Protein AF-A0A914LQT1-F1 (afdb_monomer)

Mean predicted aligned error: 10.58 Å

Solvent-accessible surface area (backbone atoms only — not comparable to full-atom values): 7232 Å² total; per-residue (Å²): 135,89,87,74,92,87,71,85,71,59,90,59,51,62,66,73,78,66,33,84,77,42,67,21,52,51,94,78,32,46,83,79,48,78,65,85,46,76,65,22,44,35,29,46,54,35,54,48,44,47,52,49,42,52,75,74,33,34,84,78,57,41,48,93,38,88,53,45,37,89,91,48,46,80,61,59,66,43,59,43,84,89,80,66,33,47,74,46,66,44,87,84,38,51,77,62,33,39,52,53,42,50,38,55,26,51,35,36,57,44,46,51,56,54,61,74,64,70,82,128

Radius of gyration: 14.57 Å; Cα contacts (8 Å, |Δi|>4): 129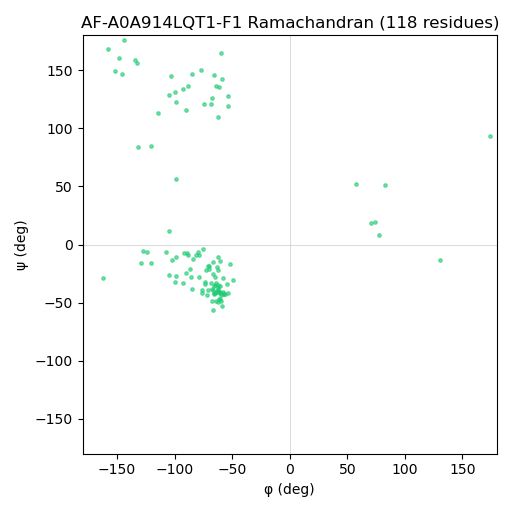; chains: 1; bounding box: 35×33×37 Å

InterPro domains:
  IPR016090 Phospholipase A2-like, central domain [PF00068] (24-115)
  IPR016090 Phospholipase A2-like, central domain [SM00085] (8-118)
  IPR033112 Phospholipase A2, aspartic acid active site [PS00119] (100-110)
  IPR033113 Phospholipase A2, histidine active site [PS00118] (42-49)
  IPR036444 Phospholipase A2 domain superfamily [G3DSA:1.20.90.10] (8-120)
  IPR036444 Phospholipase A2 domain superfamily [SSF48619] (24-116)

pLDDT: mean 70.01, std 19.79, range [22.83, 93.88]

Secondary structure (DSSP, 8-state):
----TT--SSTTGGGTTTTTS-TTSSTTGGGTS---SHHHHHHHHHHHHHHHHHHHHHHHHTTTSTTSSTTT----EEE-TTT--EEEE-TTS-HHHHHHHHHHHHHHHHHHHHHHTT--

Nearest PDB structures (foldseek):
  1pwo-assembly1_D  TM=8.489E-01  e=1.419E-04  Micropechis ikaheca
  2qvd-assembly1_A  TM=8.127E-01  e=2.524E-03  Daboia russelii pulchella

Organism: Meloidogyne incognita (NCBI:txid6306)

Sequence (120 aa):
MIVGDGLSFKQFQWLTTAAIWQTCCGIGTCELEEAINELDRCCEIHDKCYREYDAKWASQCGWTRFDRSPYTEAYSYECDESTGYITSCSTENSPCE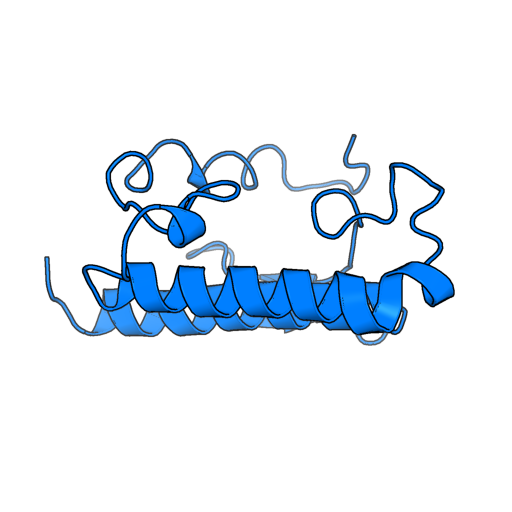KFLCECDKALGDCWTKQIDSNEY

Structure (mmCIF, N/CA/C/O backbone):
data_AF-A0A914LQT1-F1
#
_entry.id   AF-A0A914LQT1-F1
#
loop_
_atom_site.group_PDB
_atom_site.id
_atom_site.type_symbol
_atom_site.label_atom_id
_atom_site.label_alt_id
_atom_site.label_comp_id
_atom_site.label_asym_id
_atom_site.label_entity_id
_atom_site.label_seq_id
_atom_site.pdbx_PDB_ins_code
_atom_site.Cartn_x
_atom_site.Cartn_y
_atom_site.Cartn_z
_atom_site.occupancy
_atom_site.B_iso_or_equiv
_atom_site.auth_seq_id
_atom_site.auth_comp_id
_atom_site.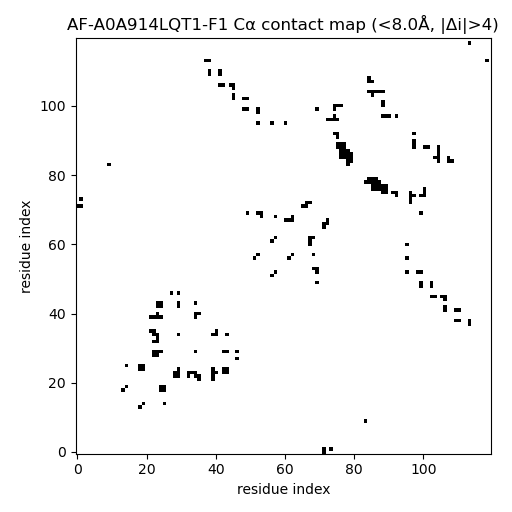auth_asym_id
_atom_site.auth_atom_id
_atom_site.pdbx_PDB_model_num
ATOM 1 N N . MET A 1 1 ? 12.487 10.969 0.573 1.00 22.83 1 MET A N 1
ATOM 2 C CA . MET A 1 1 ? 12.087 12.230 -0.087 1.00 22.83 1 MET A CA 1
ATOM 3 C C . MET A 1 1 ? 10.853 11.885 -0.894 1.00 22.83 1 MET A C 1
ATOM 5 O O . MET A 1 1 ? 10.997 11.193 -1.884 1.00 22.83 1 MET A O 1
ATOM 9 N N . ILE A 1 2 ? 9.667 12.254 -0.414 1.00 29.05 2 ILE A N 1
ATOM 10 C CA . ILE A 1 2 ? 8.423 12.145 -1.184 1.00 29.05 2 ILE A CA 1
ATOM 11 C C . ILE A 1 2 ? 8.164 13.531 -1.756 1.00 29.05 2 ILE A C 1
ATOM 13 O O . ILE A 1 2 ? 8.142 14.506 -1.005 1.00 29.05 2 ILE A O 1
ATOM 17 N N . VAL A 1 3 ? 8.051 13.611 -3.079 1.00 30.22 3 VAL A N 1
ATOM 18 C CA . VAL A 1 3 ? 7.618 14.809 -3.798 1.00 30.22 3 VAL A CA 1
ATOM 19 C C . VAL A 1 3 ? 6.287 14.444 -4.436 1.00 30.22 3 VAL A C 1
ATOM 21 O O . VAL A 1 3 ? 6.229 13.561 -5.284 1.00 30.22 3 VAL A O 1
ATOM 24 N N . GLY A 1 4 ? 5.223 15.075 -3.965 1.00 28.42 4 GLY A N 1
ATOM 25 C CA . GLY A 1 4 ? 3.850 14.8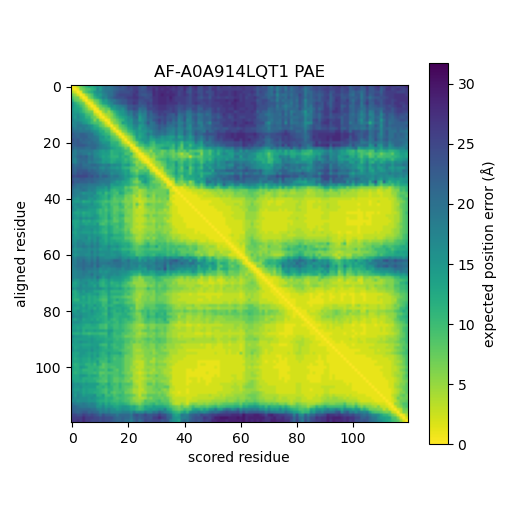29 -4.383 1.00 28.42 4 GLY A CA 1
ATOM 26 C C . GLY A 1 4 ? 2.957 15.666 -3.489 1.00 28.42 4 GLY A C 1
ATOM 27 O O . GLY A 1 4 ? 2.698 15.304 -2.345 1.00 28.42 4 GLY A O 1
ATOM 28 N N . ASP A 1 5 ? 2.641 16.861 -3.968 1.00 31.91 5 ASP A N 1
ATOM 29 C CA . ASP A 1 5 ? 2.016 17.940 -3.217 1.00 31.91 5 ASP A CA 1
ATOM 30 C C . ASP A 1 5 ? 0.720 17.508 -2.516 1.00 31.91 5 ASP A C 1
ATOM 32 O O . ASP A 1 5 ? -0.209 17.018 -3.153 1.00 31.91 5 ASP A O 1
ATOM 36 N N . GLY A 1 6 ? 0.632 17.767 -1.206 1.00 31.33 6 GLY A N 1
ATOM 37 C CA . GLY A 1 6 ? -0.665 17.949 -0.544 1.00 31.33 6 GLY A CA 1
ATOM 38 C C . GLY A 1 6 ? -0.943 17.163 0.734 1.00 31.33 6 GLY A C 1
ATOM 39 O O . GLY A 1 6 ? -1.863 17.545 1.447 1.00 31.33 6 GLY A O 1
ATOM 40 N N . LEU A 1 7 ? -0.161 16.145 1.101 1.00 32.62 7 LEU A N 1
ATOM 41 C CA . LEU A 1 7 ? -0.327 15.459 2.391 1.00 32.62 7 LEU A CA 1
ATOM 42 C C . LEU A 1 7 ? 1.019 15.320 3.094 1.00 32.62 7 LEU A C 1
ATOM 44 O O . LEU A 1 7 ? 1.708 14.303 3.031 1.00 32.62 7 LEU A O 1
ATOM 48 N N . SER A 1 8 ? 1.399 16.391 3.791 1.00 29.56 8 SER A N 1
ATOM 49 C CA . SER A 1 8 ? 2.450 16.299 4.789 1.00 29.56 8 SER A CA 1
ATOM 50 C C . SER A 1 8 ? 2.004 15.326 5.892 1.00 29.56 8 SER A C 1
ATOM 52 O O . SER A 1 8 ? 0.880 15.363 6.384 1.00 29.56 8 SER A O 1
ATOM 54 N N . PHE A 1 9 ? 2.920 14.450 6.300 1.00 33.06 9 PHE A N 1
ATOM 55 C CA . PHE A 1 9 ? 2.905 13.811 7.618 1.00 33.06 9 PHE A CA 1
ATOM 56 C C . PHE A 1 9 ? 1.895 12.692 7.947 1.00 33.06 9 PHE A C 1
ATOM 58 O O . PHE A 1 9 ? 1.771 12.361 9.122 1.00 33.06 9 PHE A O 1
ATOM 65 N N . LYS A 1 10 ? 1.266 11.994 6.987 1.00 36.53 10 LYS A N 1
ATOM 66 C CA . LYS A 1 10 ? 0.509 10.759 7.328 1.00 36.53 10 LYS A CA 1
ATOM 67 C C . LYS A 1 10 ? 1.317 9.454 7.270 1.00 36.53 10 LYS A C 1
ATOM 69 O O . LYS A 1 10 ? 1.038 8.565 8.063 1.00 36.53 10 LYS A O 1
ATOM 74 N N . GLN A 1 11 ? 2.404 9.367 6.492 1.00 39.22 11 GLN A N 1
ATOM 75 C CA . GLN A 1 11 ? 3.325 8.209 6.549 1.00 39.22 11 GLN A CA 1
ATOM 76 C C . GLN A 1 11 ? 4.036 8.037 7.908 1.00 39.22 11 GLN A C 1
ATOM 78 O O . GLN A 1 11 ? 4.498 6.948 8.225 1.00 39.22 11 GLN A O 1
ATOM 83 N N . PHE A 1 12 ? 4.103 9.084 8.737 1.00 33.62 12 PHE A N 1
ATOM 84 C CA . PHE A 1 12 ? 4.654 9.010 10.099 1.00 33.62 12 PHE A CA 1
ATOM 85 C C . PHE A 1 12 ? 3.584 8.883 11.190 1.00 33.62 12 PHE A C 1
ATOM 87 O O . PHE A 1 12 ? 3.917 8.605 12.343 1.00 33.62 12 PHE A O 1
ATOM 94 N N . GLN A 1 13 ? 2.301 9.064 10.862 1.00 34.62 13 GLN A N 1
ATOM 95 C CA . GLN A 1 13 ? 1.238 8.927 11.857 1.00 34.62 13 GLN A CA 1
ATOM 96 C C . GLN A 1 13 ? 0.999 7.455 12.237 1.00 34.62 13 GLN A C 1
ATOM 98 O O . GLN A 1 13 ? 0.586 7.185 13.365 1.00 34.62 13 GLN A O 1
ATOM 103 N N . TRP A 1 14 ? 1.395 6.512 11.371 1.00 41.59 14 TRP A N 1
ATOM 104 C CA . TRP A 1 14 ? 1.458 5.076 11.673 1.00 41.59 14 TRP A CA 1
ATOM 105 C C . TRP A 1 14 ? 2.373 4.754 12.866 1.00 41.59 14 TRP A C 1
ATOM 107 O O . TRP A 1 14 ? 2.109 3.808 13.593 1.00 41.59 14 TRP A O 1
ATOM 117 N N . LEU A 1 15 ? 3.406 5.567 13.130 1.00 41.78 15 LEU A N 1
ATOM 118 C CA . LEU A 1 15 ? 4.394 5.305 14.185 1.00 41.78 15 LEU A CA 1
ATOM 119 C C . LEU A 1 15 ? 4.025 5.859 15.567 1.00 41.78 15 LEU A C 1
ATOM 121 O O . LEU A 1 15 ? 4.748 5.592 16.520 1.00 41.78 15 LEU A O 1
ATOM 125 N N . THR A 1 16 ? 2.969 6.669 15.712 1.00 43.28 16 THR A N 1
ATOM 126 C CA . THR A 1 16 ? 2.858 7.534 16.907 1.00 43.28 16 THR A CA 1
ATOM 127 C C . THR A 1 16 ? 1.597 7.390 17.748 1.00 43.28 16 THR A C 1
ATOM 129 O O . THR A 1 16 ? 1.570 7.974 18.829 1.00 43.28 16 THR A O 1
ATOM 132 N N . THR A 1 17 ? 0.578 6.615 17.348 1.00 45.44 17 THR A N 1
ATOM 133 C CA . THR A 1 17 ? -0.662 6.542 18.161 1.00 45.44 17 THR A CA 1
ATOM 134 C C . THR A 1 17 ? -1.183 5.160 18.559 1.00 45.44 17 THR A C 1
ATOM 136 O O . THR A 1 17 ? -2.049 5.110 19.424 1.00 45.44 17 THR A O 1
ATOM 139 N N . ALA A 1 18 ? -0.608 4.047 18.090 1.00 44.16 18 ALA A N 1
ATOM 140 C CA . ALA A 1 18 ? -0.909 2.714 18.652 1.00 44.16 18 ALA A CA 1
ATOM 141 C C . ALA A 1 18 ? 0.133 1.630 18.301 1.00 44.16 18 ALA A C 1
ATOM 143 O O . ALA A 1 18 ? 0.376 0.731 19.100 1.00 44.16 18 ALA A O 1
ATOM 144 N N . ALA A 1 19 ? 0.812 1.752 17.155 1.00 45.53 19 ALA A N 1
ATOM 145 C CA . ALA A 1 19 ? 1.624 0.678 16.571 1.00 45.53 19 ALA A CA 1
ATOM 146 C C . ALA A 1 19 ? 2.986 0.403 17.241 1.00 45.53 19 ALA A C 1
ATOM 148 O O . ALA A 1 19 ? 3.672 -0.531 16.853 1.00 45.53 19 ALA A O 1
ATOM 149 N N . ILE A 1 20 ? 3.402 1.173 18.255 1.00 46.28 20 ILE A N 1
ATOM 150 C CA . ILE A 1 20 ? 4.662 0.888 18.978 1.00 46.28 20 ILE A CA 1
ATOM 151 C C . ILE A 1 20 ? 4.528 -0.392 19.835 1.00 46.28 20 ILE A C 1
ATOM 153 O O . ILE A 1 20 ? 5.533 -0.982 20.218 1.00 46.28 20 ILE A O 1
ATOM 157 N N . TRP A 1 21 ? 3.296 -0.838 20.119 1.00 42.94 21 TRP A N 1
ATOM 158 C CA . TRP A 1 21 ? 3.017 -2.022 20.943 1.00 42.94 21 TRP A CA 1
ATOM 159 C C . TRP A 1 21 ? 2.517 -3.244 20.157 1.00 42.94 21 TRP A C 1
ATOM 161 O O . TRP A 1 21 ? 2.380 -4.309 20.752 1.00 42.94 21 TRP A O 1
ATOM 171 N N . GLN A 1 22 ? 2.245 -3.114 18.853 1.00 53.25 22 GLN A N 1
ATOM 172 C CA . GLN A 1 22 ? 1.918 -4.246 17.980 1.00 53.25 22 GLN A CA 1
ATOM 173 C C . GLN A 1 22 ? 3.207 -4.799 17.376 1.00 53.25 22 GLN A C 1
ATOM 175 O O . GLN A 1 22 ? 3.882 -4.101 16.616 1.00 53.25 22 GLN A O 1
ATOM 180 N N . THR A 1 23 ? 3.559 -6.043 17.709 1.00 60.62 23 THR A N 1
ATOM 181 C CA . THR A 1 23 ? 4.836 -6.631 17.290 1.00 60.62 23 THR A CA 1
ATOM 182 C C . THR A 1 23 ? 4.961 -6.745 15.770 1.00 60.62 23 THR A C 1
ATOM 184 O O . THR A 1 23 ? 6.075 -6.771 15.268 1.00 60.62 23 THR A O 1
ATOM 187 N N . CYS A 1 24 ? 3.873 -6.758 14.997 1.00 63.12 24 CYS A N 1
ATOM 188 C CA . CYS A 1 24 ? 3.940 -6.991 13.553 1.00 63.12 24 CYS A CA 1
ATOM 189 C C . CYS A 1 24 ? 3.803 -5.722 12.687 1.00 63.12 24 CYS A C 1
ATOM 191 O O . CYS A 1 24 ? 4.107 -5.754 11.501 1.00 63.12 24 CYS A O 1
ATOM 193 N N . CYS A 1 25 ? 3.382 -4.587 13.252 1.00 67.44 25 CYS A N 1
ATOM 194 C CA . CYS A 1 25 ? 3.111 -3.355 12.499 1.00 67.44 25 CYS A CA 1
ATOM 195 C C . CYS A 1 25 ? 4.280 -2.353 12.569 1.00 67.44 25 CYS A C 1
ATOM 197 O O . CYS A 1 25 ? 4.120 -1.202 12.979 1.00 67.44 25 CYS A O 1
ATOM 199 N N . GLY A 1 26 ? 5.472 -2.803 12.165 1.00 60.53 26 GLY A N 1
ATOM 200 C CA . GLY A 1 26 ? 6.715 -2.030 12.115 1.00 60.53 26 GLY A CA 1
ATOM 201 C C . GLY A 1 26 ? 7.717 -2.641 11.127 1.00 60.53 26 GLY A C 1
ATOM 202 O O . GLY A 1 26 ? 7.523 -3.747 10.637 1.00 60.53 26 GLY A O 1
ATOM 203 N N . ILE A 1 27 ? 8.799 -1.926 10.794 1.00 59.16 27 ILE A N 1
ATOM 204 C CA . ILE A 1 27 ? 9.769 -2.402 9.786 1.00 59.16 27 ILE A CA 1
ATOM 205 C C . ILE A 1 27 ? 10.425 -3.711 10.253 1.00 59.16 27 ILE A C 1
ATOM 207 O O . ILE A 1 27 ? 11.260 -3.692 11.159 1.00 59.16 27 ILE A O 1
ATOM 211 N N . GLY A 1 28 ? 10.090 -4.824 9.594 1.00 53.09 28 GLY A N 1
ATOM 212 C CA . GLY A 1 28 ? 10.739 -6.126 9.787 1.00 53.09 28 GLY A CA 1
ATOM 213 C C . GLY A 1 28 ? 10.428 -6.804 11.122 1.00 53.09 28 GLY A C 1
ATOM 214 O O . GLY A 1 28 ? 11.174 -7.684 11.547 1.00 53.09 28 GLY A O 1
ATOM 215 N N . THR A 1 29 ? 9.366 -6.393 11.814 1.00 54.19 29 THR A N 1
ATOM 216 C CA . THR A 1 29 ? 9.097 -6.853 13.182 1.00 54.19 29 THR A CA 1
ATOM 217 C C . THR A 1 29 ? 8.303 -8.167 13.233 1.00 54.19 29 THR A C 1
ATOM 219 O O . THR A 1 29 ? 8.459 -8.926 14.187 1.00 54.19 29 THR A O 1
ATOM 222 N N . CYS A 1 30 ? 7.579 -8.528 12.163 1.00 59.16 30 CYS A N 1
ATOM 223 C CA . CYS A 1 30 ? 6.911 -9.833 12.040 1.00 59.16 30 CYS A CA 1
ATOM 224 C C . CYS A 1 30 ? 7.862 -11.039 11.939 1.00 59.16 30 CYS A C 1
ATOM 226 O O . CYS A 1 30 ? 7.429 -12.179 12.067 1.00 59.16 30 CYS A O 1
ATOM 228 N N . GLU A 1 31 ? 9.154 -10.831 11.671 1.00 50.03 31 GLU A N 1
ATOM 229 C CA . GLU A 1 31 ? 10.119 -11.938 11.582 1.00 50.03 31 GLU A CA 1
ATOM 230 C C . GLU A 1 31 ? 10.579 -12.439 12.962 1.00 50.03 31 GLU A C 1
ATOM 232 O O . GLU A 1 31 ? 11.257 -13.465 13.048 1.00 50.03 31 GLU A O 1
ATOM 237 N N . LEU A 1 32 ? 10.222 -11.725 14.037 1.00 52.41 32 LEU A N 1
ATOM 238 C CA . LEU A 1 32 ? 10.669 -12.009 15.402 1.00 52.41 32 LEU A CA 1
ATOM 239 C C . LEU A 1 32 ? 9.590 -12.665 16.283 1.00 52.41 32 LEU A C 1
ATOM 241 O O . LEU A 1 32 ? 9.959 -13.400 17.197 1.00 52.41 32 LEU A O 1
ATOM 245 N N . GLU A 1 33 ? 8.294 -12.457 16.012 1.00 51.91 33 GLU A N 1
ATOM 246 C CA . GLU A 1 33 ? 7.170 -13.044 16.769 1.00 51.91 33 GLU A CA 1
ATOM 247 C C . GLU A 1 33 ? 5.966 -13.352 15.848 1.00 51.91 33 GLU A C 1
ATOM 249 O O . GLU A 1 33 ? 5.722 -12.634 14.881 1.00 51.91 33 GLU A O 1
ATOM 254 N N . GLU A 1 34 ? 5.209 -14.423 16.134 1.00 57.41 34 GLU A N 1
ATOM 255 C CA . GLU A 1 34 ? 3.960 -14.765 15.423 1.00 57.41 34 GLU A CA 1
ATOM 256 C C . GLU A 1 34 ? 2.870 -13.705 15.681 1.00 57.41 34 GLU A C 1
ATOM 258 O O . GLU A 1 34 ? 2.790 -13.158 16.781 1.00 57.41 34 GLU A O 1
ATOM 263 N N . ALA A 1 35 ? 2.010 -13.426 14.689 1.00 57.94 35 ALA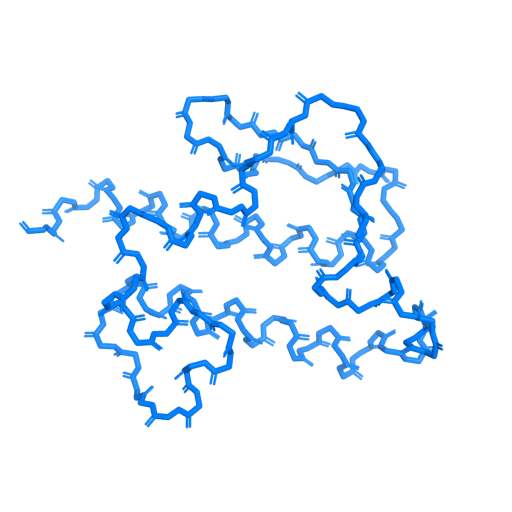 A N 1
ATOM 264 C CA . ALA A 1 35 ? 0.949 -12.420 14.799 1.00 57.94 35 ALA A CA 1
ATOM 265 C C . ALA A 1 35 ? 0.053 -12.659 16.031 1.00 57.94 35 ALA A C 1
ATOM 267 O O . ALA A 1 35 ? -0.604 -13.695 16.152 1.00 57.94 35 ALA A O 1
ATOM 268 N N . ILE A 1 36 ? 0.022 -11.681 16.942 1.00 65.81 36 ILE A N 1
ATOM 269 C CA . ILE A 1 36 ? -0.575 -11.831 18.279 1.00 65.81 36 ILE A CA 1
ATOM 270 C C . ILE A 1 36 ? -2.088 -11.560 18.257 1.00 65.81 36 ILE A C 1
ATOM 272 O O . ILE A 1 36 ? -2.837 -12.111 19.062 1.00 65.81 36 ILE A O 1
ATOM 276 N N . ASN A 1 37 ? -2.557 -10.729 17.325 1.00 72.25 37 ASN A N 1
ATOM 277 C CA . ASN A 1 37 ? -3.967 -10.374 17.149 1.00 72.25 37 ASN A CA 1
ATOM 278 C C . ASN A 1 37 ? -4.321 -10.193 15.658 1.00 72.25 37 ASN A C 1
ATOM 280 O O . ASN A 1 37 ? -3.469 -10.286 14.770 1.00 72.25 37 ASN A O 1
ATOM 284 N N . GLU A 1 38 ? -5.599 -9.943 15.364 1.00 78.31 38 GLU A N 1
ATOM 285 C CA . GLU A 1 38 ? -6.066 -9.802 13.981 1.00 78.31 38 GLU A CA 1
ATOM 286 C C . GLU A 1 38 ? -5.505 -8.562 13.263 1.00 78.31 38 GLU A C 1
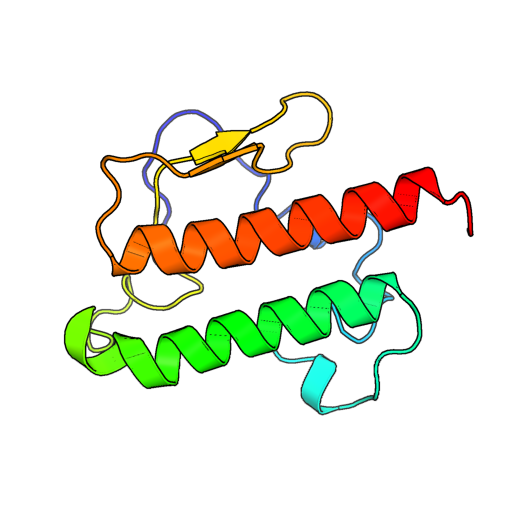ATOM 288 O O . GLU A 1 38 ? -5.359 -8.583 12.039 1.00 78.31 38 GLU A O 1
ATOM 293 N N . LEU A 1 39 ? -5.124 -7.515 14.005 1.00 76.56 39 LEU A N 1
ATOM 294 C CA . LEU A 1 39 ? -4.459 -6.332 13.457 1.00 76.56 39 LEU A CA 1
ATOM 295 C C . LEU A 1 39 ? -3.011 -6.648 13.046 1.00 76.56 39 LEU A C 1
ATOM 297 O O . LEU A 1 39 ? -2.595 -6.304 11.939 1.00 76.56 39 LEU A O 1
ATOM 301 N N . ASP A 1 40 ? -2.277 -7.386 13.881 1.00 77.06 40 ASP A N 1
ATOM 302 C CA . ASP A 1 40 ? -0.935 -7.896 13.578 1.00 77.06 40 ASP A CA 1
ATOM 303 C C . ASP A 1 40 ? -0.952 -8.818 12.352 1.00 77.06 40 ASP A C 1
ATOM 305 O O . ASP A 1 40 ? -0.051 -8.764 11.515 1.00 77.06 40 ASP A O 1
ATOM 309 N N . ARG A 1 41 ? -2.021 -9.602 12.171 1.00 81.69 41 ARG A N 1
ATOM 310 C CA . ARG A 1 41 ? -2.203 -10.436 10.975 1.00 81.69 41 ARG A CA 1
ATOM 311 C C . ARG A 1 41 ? -2.370 -9.608 9.698 1.00 81.69 41 ARG A C 1
ATOM 313 O O . ARG A 1 41 ? -1.903 -10.024 8.637 1.00 81.69 41 ARG A O 1
ATOM 320 N N . CYS A 1 42 ? -3.013 -8.441 9.772 1.00 83.69 42 CYS A N 1
ATOM 321 C CA . CYS A 1 42 ? -3.074 -7.520 8.634 1.00 83.69 42 CYS A CA 1
ATOM 322 C C . CYS A 1 42 ? -1.668 -7.041 8.235 1.00 83.69 42 CYS A C 1
ATOM 324 O O . CYS A 1 42 ? -1.355 -6.979 7.045 1.00 83.69 42 CYS A O 1
ATOM 326 N N . CYS A 1 43 ? -0.816 -6.758 9.221 1.00 82.19 43 CYS A N 1
ATOM 327 C CA . CYS A 1 43 ? 0.564 -6.332 8.997 1.00 82.19 43 CYS A CA 1
ATOM 328 C C . CYS A 1 43 ? 1.449 -7.471 8.465 1.00 82.19 43 CYS A C 1
ATOM 330 O O . CYS A 1 43 ? 2.198 -7.262 7.518 1.00 82.19 43 CYS A O 1
ATOM 332 N N . GLU A 1 44 ? 1.281 -8.706 8.946 1.00 82.75 44 GLU A N 1
ATOM 333 C CA . GLU A 1 44 ? 1.986 -9.879 8.403 1.00 82.75 44 GLU A CA 1
ATOM 334 C C . GLU A 1 44 ? 1.700 -10.087 6.902 1.00 82.75 44 GLU A C 1
ATOM 336 O O . GLU A 1 44 ? 2.597 -10.375 6.100 1.00 82.75 44 GLU A O 1
ATOM 341 N N . ILE A 1 45 ? 0.434 -9.925 6.503 1.00 87.12 45 ILE A N 1
ATOM 342 C CA . ILE A 1 45 ? 0.010 -10.028 5.102 1.00 87.12 45 ILE A CA 1
ATOM 343 C C . ILE A 1 45 ? 0.610 -8.889 4.268 1.00 87.12 45 ILE A C 1
ATOM 345 O O . ILE A 1 45 ? 1.038 -9.129 3.136 1.00 87.12 45 ILE A O 1
ATOM 349 N N . HIS A 1 46 ? 0.671 -7.677 4.819 1.00 87.12 46 HIS A N 1
ATOM 350 C CA . HIS A 1 46 ? 1.283 -6.518 4.169 1.00 87.12 46 HIS A CA 1
ATOM 351 C C . HIS A 1 46 ? 2.789 -6.709 3.948 1.00 87.12 46 HIS A C 1
ATOM 353 O O . HIS A 1 46 ? 3.254 -6.623 2.810 1.00 87.12 46 HIS A O 1
ATOM 359 N N . ASP A 1 47 ? 3.520 -7.132 4.977 1.00 84.31 47 ASP A N 1
ATOM 360 C CA . ASP A 1 47 ? 4.944 -7.470 4.887 1.00 84.31 47 ASP A CA 1
ATOM 361 C C . ASP A 1 47 ? 5.201 -8.568 3.847 1.00 84.31 47 ASP A C 1
ATOM 363 O O . ASP A 1 47 ? 6.150 -8.515 3.058 1.00 84.31 47 ASP A O 1
ATOM 367 N N . LYS A 1 48 ? 4.327 -9.580 3.796 1.00 87.75 48 LYS A N 1
ATOM 368 C CA . LYS A 1 48 ? 4.398 -10.611 2.758 1.00 87.75 48 LYS A CA 1
ATOM 369 C C . LYS A 1 48 ? 4.176 -10.023 1.365 1.00 87.75 48 LYS A C 1
ATOM 371 O O . LYS A 1 48 ? 4.884 -10.421 0.441 1.00 87.75 48 LYS A O 1
ATOM 376 N N . CYS A 1 49 ? 3.245 -9.085 1.210 1.00 90.12 49 CYS A N 1
ATOM 377 C CA . CYS A 1 49 ? 3.000 -8.392 -0.053 1.00 90.12 49 CYS A CA 1
ATOM 378 C C . CYS A 1 49 ? 4.251 -7.634 -0.523 1.00 90.12 49 CYS A C 1
ATOM 380 O O . CYS A 1 49 ? 4.639 -7.750 -1.684 1.00 90.12 49 CYS A O 1
ATOM 382 N N . TYR A 1 50 ? 4.957 -6.962 0.388 1.00 86.31 50 TYR A N 1
ATOM 383 C CA . TYR A 1 50 ? 6.216 -6.275 0.081 1.00 86.31 50 TYR A CA 1
ATOM 384 C C . TYR A 1 50 ? 7.333 -7.248 -0.318 1.00 86.31 50 TYR A C 1
ATOM 386 O O . TYR A 1 50 ? 8.014 -7.031 -1.320 1.00 86.31 50 TYR A O 1
ATOM 394 N N . ARG A 1 51 ? 7.469 -8.387 0.371 1.00 85.81 51 ARG A N 1
ATOM 395 C CA . ARG A 1 51 ? 8.415 -9.440 -0.045 1.00 85.81 51 ARG A CA 1
ATOM 396 C C . ARG A 1 51 ? 8.074 -10.022 -1.416 1.00 85.81 51 ARG A C 1
ATOM 398 O O . ARG A 1 51 ? 8.968 -10.342 -2.199 1.00 85.81 51 ARG A O 1
ATOM 405 N N . GLU A 1 52 ? 6.788 -10.169 -1.728 1.00 89.19 52 GLU A N 1
ATOM 406 C CA . GLU A 1 52 ? 6.356 -10.573 -3.065 1.00 89.19 52 GLU A CA 1
ATOM 407 C C . GLU A 1 52 ? 6.680 -9.515 -4.118 1.00 89.19 52 GLU A C 1
ATOM 409 O O . GLU A 1 52 ? 7.044 -9.887 -5.238 1.00 89.19 52 GLU A O 1
ATOM 414 N N . TYR A 1 53 ? 6.589 -8.228 -3.764 1.00 85.69 53 TYR A N 1
ATOM 415 C CA . TYR A 1 53 ? 7.057 -7.155 -4.629 1.00 85.69 53 TYR A CA 1
ATOM 416 C C . TYR A 1 53 ? 8.540 -7.331 -4.938 1.00 85.69 53 TYR A C 1
ATOM 418 O O . TYR A 1 53 ? 8.916 -7.437 -6.102 1.00 85.69 53 TYR A O 1
ATOM 426 N N . ASP A 1 54 ? 9.375 -7.484 -3.916 1.00 83.81 54 ASP A N 1
ATOM 427 C CA . ASP A 1 54 ? 10.813 -7.647 -4.114 1.00 83.81 54 ASP A CA 1
ATOM 428 C C . ASP A 1 54 ? 11.141 -8.896 -4.948 1.00 83.81 54 ASP A C 1
ATOM 430 O O . ASP A 1 54 ? 11.948 -8.839 -5.875 1.00 83.81 54 ASP A O 1
ATOM 434 N N . ALA A 1 55 ? 10.454 -10.017 -4.715 1.00 84.94 55 ALA A N 1
ATOM 435 C CA . ALA A 1 55 ? 10.683 -11.246 -5.472 1.00 84.94 55 ALA A CA 1
ATOM 436 C C . ALA A 1 55 ? 10.266 -11.150 -6.954 1.00 84.94 55 ALA A C 1
ATOM 438 O O . ALA A 1 55 ? 10.931 -11.718 -7.822 1.00 84.94 55 ALA A O 1
ATOM 439 N N . LYS A 1 56 ? 9.151 -10.472 -7.257 1.00 83.38 56 LYS A N 1
ATOM 440 C CA . LYS A 1 56 ? 8.566 -10.420 -8.614 1.00 83.38 56 LYS A CA 1
ATOM 441 C C . LYS A 1 56 ? 9.052 -9.224 -9.430 1.00 83.38 56 LYS A C 1
ATOM 443 O O . LYS A 1 56 ? 9.169 -9.304 -10.657 1.00 83.38 56 LYS A O 1
ATOM 448 N N . TRP A 1 57 ? 9.301 -8.112 -8.755 1.00 81.19 57 TRP A N 1
ATOM 449 C CA . TRP A 1 57 ? 9.383 -6.792 -9.358 1.00 81.19 57 TRP A CA 1
ATOM 450 C C . TRP A 1 57 ? 10.734 -6.110 -9.145 1.00 81.19 57 TRP A C 1
ATOM 452 O O . TRP A 1 57 ? 11.046 -5.217 -9.927 1.00 81.19 57 TRP A O 1
ATOM 462 N N . ALA A 1 58 ? 11.599 -6.555 -8.221 1.00 75.44 58 ALA A N 1
ATOM 463 C CA . ALA A 1 58 ? 12.897 -5.899 -7.987 1.00 75.44 58 ALA A CA 1
ATOM 464 C C . ALA A 1 58 ? 13.741 -5.740 -9.268 1.00 75.44 58 ALA A C 1
ATOM 466 O O . ALA A 1 58 ? 14.309 -4.674 -9.523 1.00 75.44 58 ALA A O 1
ATOM 467 N N . SER A 1 59 ? 13.783 -6.759 -10.131 1.00 76.31 59 SER A N 1
ATOM 468 C CA . SER A 1 59 ? 14.519 -6.680 -11.399 1.00 76.31 59 SER A CA 1
ATOM 469 C C . SER A 1 59 ? 13.832 -5.806 -12.454 1.00 76.31 59 SER A C 1
ATOM 471 O O . SER A 1 59 ? 14.516 -5.190 -13.266 1.00 76.31 59 SER A O 1
ATOM 473 N N . GLN A 1 60 ? 12.496 -5.759 -12.465 1.00 81.44 60 GLN A N 1
ATOM 474 C CA . GLN A 1 60 ? 11.699 -5.050 -13.477 1.00 81.44 60 GLN A CA 1
ATOM 475 C C . GLN A 1 60 ? 11.532 -3.563 -13.147 1.00 81.44 60 GLN A C 1
ATOM 477 O O . GLN A 1 60 ? 11.606 -2.716 -14.032 1.00 81.44 60 GLN A O 1
ATOM 482 N N . CYS A 1 61 ? 11.350 -3.254 -11.868 1.00 80.38 61 CYS A N 1
ATOM 483 C CA . CYS A 1 61 ? 11.125 -1.910 -11.347 1.00 80.38 61 CYS A CA 1
ATOM 484 C C . CYS A 1 61 ? 12.437 -1.193 -11.002 1.00 80.38 61 CYS A C 1
ATOM 486 O O . CYS A 1 61 ? 12.438 0.007 -10.757 1.00 80.38 61 CYS A O 1
ATOM 488 N N . GLY A 1 62 ? 13.577 -1.893 -11.073 1.00 70.50 62 GLY A N 1
ATOM 489 C CA . GLY A 1 62 ? 14.900 -1.275 -11.043 1.00 70.50 62 GLY A CA 1
ATOM 490 C C . GLY A 1 62 ? 15.405 -0.954 -9.638 1.00 70.50 62 GLY A C 1
ATOM 491 O O . GLY A 1 62 ? 15.901 0.148 -9.411 1.00 70.50 62 GLY A O 1
ATOM 492 N N . TRP A 1 63 ? 15.361 -1.940 -8.733 1.00 64.88 63 TRP A N 1
ATOM 493 C CA . TRP A 1 63 ? 15.799 -1.857 -7.323 1.00 64.88 63 TRP A CA 1
ATOM 494 C C . TRP A 1 63 ? 17.221 -1.312 -7.104 1.00 64.88 63 TRP A C 1
ATOM 496 O O . TRP A 1 63 ? 17.577 -0.893 -6.009 1.00 64.88 63 TRP A O 1
ATOM 506 N N . THR A 1 64 ? 18.060 -1.283 -8.144 1.00 60.00 64 THR A N 1
ATOM 507 C CA . THR A 1 64 ? 19.374 -0.619 -8.107 1.00 60.00 64 THR A CA 1
ATOM 508 C C . THR A 1 64 ? 19.286 0.894 -7.871 1.00 60.00 64 THR A C 1
ATOM 510 O O . THR A 1 64 ? 20.314 1.536 -7.662 1.00 60.00 64 THR A O 1
ATOM 513 N N . ARG A 1 65 ? 18.086 1.483 -7.948 1.00 57.44 65 ARG A N 1
ATOM 514 C CA . ARG A 1 65 ? 17.818 2.882 -7.618 1.00 57.44 65 ARG A CA 1
ATOM 515 C C . ARG A 1 65 ? 17.102 2.953 -6.266 1.00 57.44 65 ARG A C 1
ATOM 517 O O . ARG A 1 65 ? 16.103 2.273 -6.054 1.00 57.44 65 ARG A O 1
ATOM 524 N N . PHE A 1 66 ? 17.629 3.773 -5.356 1.00 58.72 66 PHE A N 1
ATOM 525 C CA . PHE A 1 66 ? 17.153 3.901 -3.968 1.00 58.72 66 PHE A CA 1
ATOM 526 C C . PHE A 1 66 ? 15.686 4.357 -3.834 1.00 58.72 66 PHE A C 1
ATOM 528 O O . PHE A 1 66 ? 15.116 4.268 -2.750 1.00 58.72 66 PHE A O 1
ATOM 535 N N . ASP A 1 67 ? 15.080 4.855 -4.909 1.00 58.78 67 ASP A N 1
ATOM 536 C CA . ASP A 1 67 ? 13.698 5.328 -4.993 1.00 58.78 67 ASP A CA 1
ATOM 537 C C . ASP A 1 67 ? 12.691 4.254 -5.433 1.00 58.78 67 ASP A C 1
ATOM 539 O O . ASP A 1 67 ? 11.505 4.522 -5.361 1.00 58.78 67 ASP A O 1
ATOM 543 N N . ARG A 1 68 ? 13.130 3.054 -5.849 1.00 67.31 68 ARG A N 1
ATOM 544 C CA . ARG A 1 68 ? 12.250 1.987 -6.383 1.00 67.31 68 ARG A CA 1
ATOM 545 C C . ARG A 1 68 ? 11.996 0.823 -5.411 1.00 67.31 68 ARG A C 1
ATOM 547 O O . ARG A 1 68 ? 11.515 -0.243 -5.813 1.00 67.31 68 ARG A O 1
ATOM 554 N N . SER A 1 69 ? 12.368 0.998 -4.143 1.00 72.25 69 SER A N 1
ATOM 555 C CA . SER A 1 69 ? 12.086 0.047 -3.059 1.00 72.25 69 SER A CA 1
ATOM 556 C C . SER A 1 69 ? 10.619 0.177 -2.623 1.00 72.25 69 SER A C 1
ATOM 558 O O . SER A 1 69 ? 10.098 1.288 -2.683 1.00 72.25 69 SER A O 1
ATOM 560 N N . PRO A 1 70 ? 9.954 -0.886 -2.124 1.00 76.25 70 PRO A N 1
ATOM 561 C CA . PRO A 1 70 ? 8.589 -0.792 -1.586 1.00 76.25 70 PRO A CA 1
ATOM 562 C C . PRO A 1 70 ? 8.391 0.350 -0.580 1.00 76.25 70 PRO A C 1
ATOM 564 O O . PRO A 1 70 ? 7.313 0.918 -0.461 1.00 76.25 70 PRO A O 1
ATOM 567 N N . TYR A 1 71 ? 9.453 0.693 0.151 1.00 75.62 71 TYR A N 1
ATOM 568 C CA . TYR A 1 71 ? 9.442 1.726 1.182 1.00 75.62 71 TYR A CA 1
ATOM 569 C C . TYR A 1 71 ? 9.639 3.152 0.646 1.00 75.62 71 TYR A C 1
ATOM 571 O O . TYR A 1 71 ? 9.480 4.114 1.398 1.00 75.62 71 TYR A O 1
ATOM 579 N N . THR A 1 72 ? 10.053 3.310 -0.613 1.00 77.12 72 THR A N 1
ATOM 580 C CA . THR A 1 72 ? 10.422 4.610 -1.201 1.00 77.12 72 THR A CA 1
ATOM 581 C C . THR A 1 72 ? 9.735 4.912 -2.528 1.00 77.12 72 THR A C 1
ATOM 583 O O . THR A 1 72 ? 9.703 6.081 -2.915 1.00 77.12 72 THR A O 1
ATOM 586 N N . GLU A 1 73 ? 9.160 3.903 -3.179 1.00 81.06 73 GLU A N 1
ATOM 587 C CA . GLU A 1 73 ? 8.430 4.028 -4.434 1.00 81.06 73 GLU A CA 1
ATOM 588 C C . GLU A 1 73 ? 7.126 4.797 -4.219 1.00 81.06 73 GLU A C 1
ATOM 590 O O . GLU A 1 73 ? 6.264 4.406 -3.430 1.00 81.06 73 GLU A O 1
ATOM 595 N N . ALA A 1 74 ? 6.981 5.910 -4.933 1.00 83.44 74 ALA A N 1
ATOM 596 C CA . ALA A 1 74 ? 5.776 6.722 -4.887 1.00 83.44 74 ALA A CA 1
ATOM 597 C C . ALA A 1 74 ? 4.762 6.228 -5.921 1.00 83.44 74 ALA A C 1
ATOM 599 O O . ALA A 1 74 ? 5.112 5.985 -7.071 1.00 83.44 74 ALA A O 1
ATOM 600 N N . TYR A 1 75 ? 3.495 6.149 -5.530 1.00 87.06 75 TYR A N 1
ATOM 601 C CA . TYR A 1 75 ? 2.387 5.773 -6.404 1.00 87.06 75 TYR A CA 1
ATOM 602 C C . TYR A 1 75 ? 1.200 6.725 -6.197 1.00 87.06 75 TYR A C 1
ATOM 604 O O . TYR A 1 75 ? 1.087 7.389 -5.166 1.00 87.06 75 TYR A O 1
ATOM 612 N N . SER A 1 76 ? 0.303 6.806 -7.183 1.00 90.88 76 SER A N 1
ATOM 613 C CA . SER A 1 76 ? -0.892 7.658 -7.123 1.00 90.88 76 SER A CA 1
ATOM 614 C C . SER A 1 76 ? -2.101 6.888 -6.590 1.00 90.88 76 SER A C 1
ATOM 616 O O . SER A 1 76 ? -2.391 5.779 -7.047 1.00 90.88 76 SER A O 1
ATOM 618 N N . TYR A 1 77 ? -2.840 7.482 -5.658 1.00 88.25 77 TYR A N 1
ATOM 619 C CA . TYR A 1 77 ? -3.985 6.850 -5.006 1.00 88.25 77 TYR A CA 1
ATOM 620 C C . TYR A 1 77 ? -5.059 7.874 -4.626 1.00 88.25 77 TYR A C 1
ATOM 622 O O . TYR A 1 77 ? -4.781 9.068 -4.512 1.00 88.25 77 TYR A O 1
ATOM 630 N N . GLU A 1 78 ? -6.277 7.388 -4.404 1.00 89.12 78 GLU A N 1
ATOM 631 C CA . GLU A 1 78 ? -7.337 8.119 -3.710 1.00 89.12 78 GLU A CA 1
ATOM 632 C C . GLU A 1 78 ? -7.462 7.572 -2.286 1.00 89.12 78 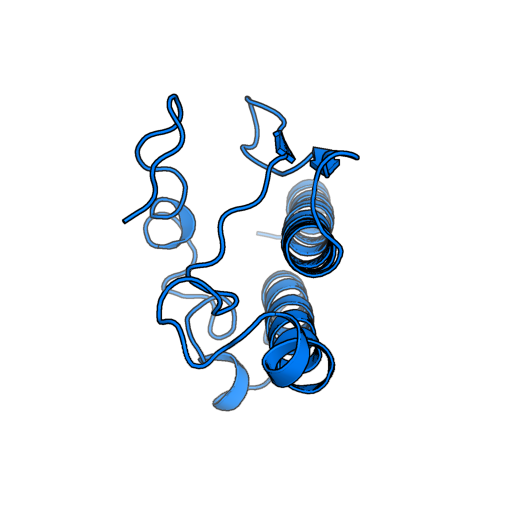GLU A C 1
ATOM 634 O O . GLU A 1 78 ? -7.280 6.373 -2.053 1.00 89.12 78 GLU A O 1
ATOM 639 N N . CYS A 1 79 ? -7.770 8.432 -1.319 1.00 86.00 79 CYS A N 1
ATOM 640 C CA . CYS A 1 79 ? -7.997 8.025 0.064 1.00 86.00 79 CYS A CA 1
ATOM 641 C C . CYS A 1 79 ? -9.261 8.645 0.642 1.00 86.00 79 CYS A C 1
ATOM 643 O O . CYS A 1 79 ? -9.695 9.718 0.224 1.00 86.00 79 CYS A O 1
ATOM 645 N N . ASP A 1 80 ? -9.809 7.987 1.655 1.00 80.06 80 ASP A N 1
ATOM 646 C CA . ASP A 1 80 ? -10.830 8.566 2.513 1.00 80.06 80 ASP A CA 1
ATOM 647 C C . ASP A 1 80 ? -10.163 9.577 3.459 1.00 80.06 80 ASP A C 1
ATOM 649 O O . ASP A 1 80 ? -9.259 9.231 4.217 1.00 80.06 80 ASP A O 1
ATOM 653 N N . GLU A 1 81 ? -10.579 10.843 3.413 1.00 79.12 81 GLU A N 1
ATOM 654 C CA . GLU A 1 81 ? -9.982 11.903 4.235 1.00 79.12 81 GLU A CA 1
ATOM 655 C C . GLU A 1 81 ? -10.200 11.697 5.742 1.00 79.12 81 GLU A C 1
ATOM 657 O O . GLU A 1 81 ? -9.382 12.143 6.553 1.00 79.12 81 GLU A O 1
ATOM 662 N N . SER A 1 82 ? -11.290 11.025 6.124 1.00 75.69 82 SER A N 1
ATOM 663 C CA . SER A 1 82 ? -11.667 10.812 7.521 1.00 75.69 82 SER A CA 1
ATOM 664 C C . SER A 1 82 ? -10.820 9.731 8.190 1.00 75.69 82 SER A C 1
ATOM 666 O O . SER A 1 82 ? -10.400 9.907 9.335 1.00 75.69 82 SER A O 1
ATOM 668 N N . THR A 1 83 ? -10.507 8.652 7.469 1.00 70.88 83 THR A N 1
ATOM 669 C CA . THR A 1 83 ? -9.704 7.531 7.986 1.00 70.88 83 THR A CA 1
ATOM 670 C C . THR A 1 83 ? -8.236 7.616 7.568 1.00 70.88 83 THR A C 1
ATOM 672 O O . THR A 1 83 ? -7.348 7.155 8.280 1.00 70.88 83 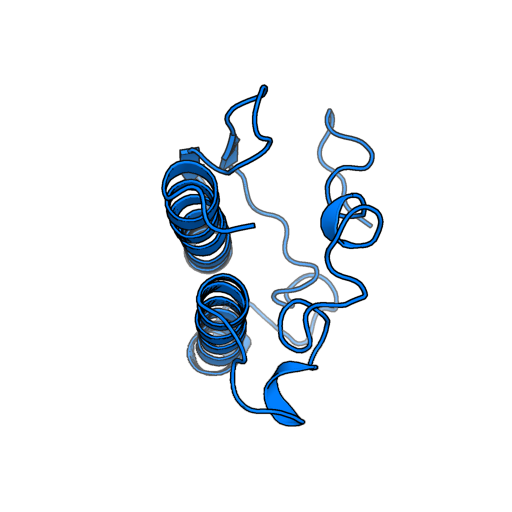THR A O 1
ATOM 675 N N . GLY A 1 84 ? -7.953 8.257 6.433 1.00 76.62 84 GLY A N 1
ATOM 676 C CA . GLY A 1 84 ? -6.642 8.270 5.793 1.00 76.62 84 GLY A CA 1
ATOM 677 C C . GLY A 1 84 ? -6.303 6.984 5.034 1.00 76.62 84 GLY A C 1
ATOM 678 O O . GLY A 1 84 ? -5.159 6.850 4.601 1.00 76.62 84 GLY A O 1
ATOM 679 N N . TYR A 1 85 ? -7.247 6.049 4.872 1.00 81.00 85 TYR A N 1
ATOM 680 C CA . TYR A 1 85 ? -7.023 4.794 4.151 1.00 81.00 85 TYR A CA 1
ATOM 681 C C . TYR A 1 85 ? -7.228 4.944 2.646 1.00 81.00 85 TYR A C 1
ATOM 683 O O . TYR A 1 85 ? -8.081 5.706 2.190 1.00 81.00 85 TYR A O 1
ATOM 691 N N . ILE A 1 86 ? -6.450 4.184 1.874 1.00 86.88 86 ILE A N 1
ATOM 692 C CA . ILE A 1 86 ? -6.544 4.152 0.414 1.00 86.88 86 ILE A CA 1
ATOM 693 C C . ILE A 1 86 ? -7.875 3.511 0.009 1.00 86.88 86 ILE A C 1
ATOM 695 O O . ILE A 1 86 ? -8.187 2.391 0.407 1.00 86.88 86 ILE A O 1
ATOM 699 N N . THR A 1 87 ? -8.648 4.208 -0.818 1.00 87.00 87 THR A N 1
ATOM 700 C CA . THR A 1 87 ? -9.931 3.735 -1.356 1.00 87.00 87 THR A CA 1
ATOM 701 C C . THR A 1 87 ? -9.784 3.200 -2.773 1.00 87.00 87 THR A C 1
ATOM 703 O O . THR A 1 87 ? -10.474 2.246 -3.143 1.00 87.00 87 THR A O 1
ATOM 706 N N . SER A 1 88 ? -8.868 3.762 -3.564 1.00 92.00 88 SER A N 1
ATOM 707 C CA . SER A 1 88 ? -8.608 3.323 -4.932 1.00 92.00 88 SER A CA 1
ATOM 708 C C . SER A 1 88 ? -7.159 3.592 -5.357 1.00 92.00 88 SER A C 1
ATOM 710 O O . SER A 1 88 ? -6.517 4.545 -4.912 1.00 92.00 88 SER A O 1
ATOM 712 N N . CYS A 1 89 ? -6.638 2.730 -6.230 1.00 92.06 89 CYS A N 1
ATOM 713 C CA . CYS A 1 89 ? -5.334 2.892 -6.863 1.00 92.06 89 CYS A CA 1
ATOM 714 C C . CYS A 1 89 ? -5.511 3.452 -8.273 1.00 92.06 89 CYS A C 1
ATOM 716 O O . CYS A 1 89 ? -6.315 2.933 -9.052 1.00 92.06 89 CYS A O 1
ATOM 718 N N . SER A 1 90 ? -4.745 4.492 -8.611 1.00 91.56 90 SER A N 1
ATOM 719 C CA . SER A 1 90 ? -4.851 5.165 -9.909 1.00 91.56 90 SER A CA 1
ATOM 720 C C . SER A 1 90 ? -4.598 4.207 -11.076 1.00 91.56 90 SER A C 1
ATOM 722 O O . SER A 1 90 ? -3.711 3.349 -11.022 1.00 91.56 90 SER A O 1
ATOM 724 N N . THR A 1 91 ? -5.346 4.380 -12.169 1.00 93.12 91 THR A N 1
ATOM 725 C CA . THR A 1 91 ? -5.127 3.633 -13.418 1.00 93.12 91 THR A CA 1
ATOM 726 C C . THR A 1 91 ? -3.862 4.058 -14.149 1.00 93.12 91 THR A C 1
ATOM 728 O O . THR A 1 91 ? -3.369 3.297 -14.976 1.00 93.12 91 THR A O 1
ATOM 731 N N . GLU A 1 92 ? -3.334 5.239 -13.824 1.00 93.25 92 GLU A N 1
ATOM 732 C CA . GLU A 1 92 ? -2.111 5.789 -14.413 1.00 93.25 92 GLU A CA 1
ATOM 733 C C . GLU A 1 92 ? -0.836 5.230 -13.768 1.00 93.25 92 GLU A C 1
ATOM 735 O O . GLU A 1 92 ? 0.262 5.467 -14.269 1.00 93.25 92 GLU A O 1
ATOM 740 N N . ASN A 1 93 ? -0.965 4.478 -12.670 1.00 88.12 93 ASN A N 1
ATOM 741 C CA . ASN A 1 93 ? 0.169 3.818 -12.037 1.00 88.12 93 ASN A CA 1
ATOM 742 C C . ASN A 1 93 ? 0.774 2.767 -12.973 1.00 88.12 93 ASN A C 1
ATOM 744 O O . ASN A 1 93 ? 0.074 1.935 -13.562 1.00 88.12 93 ASN A O 1
ATOM 748 N N . SER A 1 94 ? 2.102 2.742 -13.038 1.00 90.06 94 SER A N 1
ATOM 749 C CA . SER A 1 94 ? 2.846 1.639 -13.636 1.00 90.06 94 SER A CA 1
ATOM 750 C C . SER A 1 94 ? 2.553 0.316 -12.909 1.00 90.06 94 SER A C 1
ATOM 752 O O . SER A 1 94 ? 2.054 0.311 -11.781 1.00 90.06 94 SER A O 1
ATOM 754 N N . PRO A 1 95 ? 2.890 -0.845 -13.501 1.00 90.75 95 PRO A N 1
ATOM 755 C CA . PRO A 1 95 ? 2.693 -2.134 -12.837 1.00 90.75 95 PRO A CA 1
ATOM 756 C C . PRO A 1 95 ? 3.356 -2.235 -11.452 1.00 90.75 95 PRO A C 1
ATOM 758 O O . PRO A 1 95 ? 2.794 -2.867 -10.562 1.00 90.75 95 PRO A O 1
ATOM 761 N N . CYS A 1 96 ? 4.508 -1.583 -11.266 1.00 87.75 96 CYS A N 1
ATOM 762 C CA . CYS A 1 96 ? 5.249 -1.522 -10.003 1.00 87.75 96 CYS A CA 1
ATOM 763 C C . CYS A 1 96 ? 4.472 -0.742 -8.936 1.00 87.75 96 CYS A C 1
ATOM 765 O O . CYS A 1 96 ? 4.140 -1.267 -7.875 1.00 87.75 96 CYS A O 1
ATOM 767 N N . GLU A 1 97 ? 4.126 0.498 -9.277 1.00 89.00 97 GLU A N 1
ATOM 768 C CA . GLU A 1 97 ? 3.399 1.444 -8.431 1.00 89.00 97 GLU A CA 1
ATOM 769 C C . GLU A 1 97 ? 2.017 0.897 -8.069 1.00 89.00 97 GLU A C 1
ATOM 771 O O . GLU A 1 97 ? 1.582 0.969 -6.922 1.00 89.00 97 GLU A O 1
ATOM 776 N N . LYS A 1 98 ? 1.340 0.276 -9.040 1.00 91.69 98 LYS A N 1
ATOM 777 C CA . LYS A 1 98 ? 0.030 -0.331 -8.832 1.00 91.69 98 LYS A CA 1
ATOM 778 C C . LYS A 1 98 ? 0.107 -1.507 -7.867 1.00 91.69 98 LYS A C 1
ATOM 780 O O . LYS A 1 98 ? -0.759 -1.626 -7.014 1.00 91.69 98 LYS A O 1
ATOM 785 N N . PHE A 1 99 ? 1.125 -2.361 -7.978 1.00 92.44 99 PHE A N 1
ATOM 786 C CA . PHE A 1 99 ? 1.274 -3.499 -7.073 1.00 92.44 99 PHE A CA 1
ATOM 787 C C . PHE A 1 99 ? 1.430 -3.046 -5.617 1.00 92.44 99 PHE A C 1
ATOM 789 O O . PHE A 1 99 ? 0.737 -3.561 -4.744 1.00 92.44 99 PHE A O 1
ATOM 796 N N . LEU A 1 100 ? 2.294 -2.058 -5.365 1.00 89.38 100 LEU A N 1
ATOM 797 C CA . LEU A 1 100 ? 2.496 -1.507 -4.022 1.00 89.38 100 LEU A CA 1
ATOM 798 C C . LEU A 1 100 ? 1.252 -0.792 -3.498 1.00 89.38 100 LEU A C 1
ATOM 800 O O . LEU A 1 100 ? 0.857 -1.014 -2.358 1.00 89.38 100 LEU A O 1
ATOM 804 N N . CYS A 1 101 ? 0.586 -0.009 -4.347 1.00 91.25 101 CYS A N 1
ATOM 805 C CA . CYS A 1 101 ? -0.665 0.637 -3.973 1.00 91.25 101 CYS A CA 1
ATOM 806 C C . CYS A 1 101 ? -1.725 -0.383 -3.523 1.00 91.25 101 CYS A C 1
ATOM 808 O O . CYS A 1 10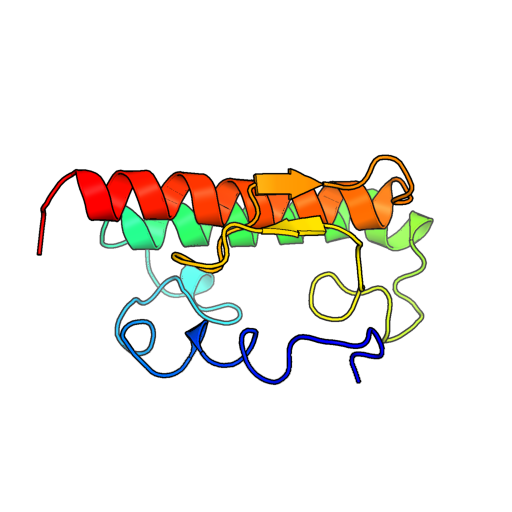1 ? -2.400 -0.169 -2.521 1.00 91.25 101 CYS A O 1
ATOM 810 N N . GLU A 1 102 ? -1.853 -1.516 -4.221 1.00 93.88 102 GLU A N 1
ATOM 811 C CA . GLU A 1 102 ? -2.803 -2.569 -3.841 1.00 93.88 102 GLU A CA 1
ATOM 812 C C . GLU A 1 102 ? -2.401 -3.273 -2.532 1.00 93.88 102 GLU A C 1
ATOM 814 O O . GLU A 1 102 ? -3.281 -3.645 -1.754 1.00 93.88 102 GLU A O 1
ATOM 819 N N . CYS A 1 103 ? -1.098 -3.414 -2.241 1.00 91.81 103 CYS A N 1
ATOM 820 C CA . CYS A 1 103 ? -0.632 -3.888 -0.932 1.00 91.81 103 CYS A CA 1
ATOM 821 C C . CYS A 1 103 ? -1.108 -2.953 0.194 1.00 91.81 103 CYS A C 1
ATOM 823 O O . CYS A 1 103 ? -1.683 -3.413 1.183 1.00 91.81 103 CYS A O 1
ATOM 825 N N . ASP A 1 104 ? -0.918 -1.644 0.025 1.00 90.38 104 ASP A N 1
ATOM 826 C CA . ASP A 1 104 ? -1.237 -0.643 1.050 1.00 90.38 104 ASP A CA 1
ATOM 827 C C . ASP A 1 104 ? -2.751 -0.431 1.186 1.00 90.38 104 ASP A C 1
ATOM 829 O O . ASP A 1 104 ? -3.276 -0.271 2.292 1.00 90.38 104 ASP A O 1
ATOM 833 N N . LYS A 1 105 ? -3.488 -0.529 0.075 1.00 91.12 105 LYS A N 1
ATOM 834 C CA . LYS A 1 105 ? -4.951 -0.556 0.079 1.00 91.12 105 LYS A CA 1
ATOM 835 C C . LYS A 1 105 ? -5.485 -1.759 0.859 1.00 91.12 105 LYS A C 1
ATOM 837 O O . LYS A 1 105 ? -6.375 -1.600 1.693 1.00 91.12 105 LYS A O 1
ATOM 842 N N . ALA A 1 106 ? -4.942 -2.954 0.623 1.00 91.06 106 ALA A N 1
ATOM 843 C CA . ALA A 1 106 ? -5.374 -4.162 1.321 1.00 91.06 106 ALA A CA 1
ATOM 844 C C . ALA A 1 106 ? -5.136 -4.078 2.838 1.00 91.06 106 ALA A C 1
ATOM 846 O O . ALA A 1 106 ? -5.962 -4.568 3.612 1.00 91.06 106 ALA A O 1
ATOM 847 N N . LEU A 1 107 ? -4.052 -3.424 3.269 1.00 86.81 107 LEU A N 1
ATOM 848 C CA . LEU A 1 107 ? -3.795 -3.141 4.682 1.00 86.81 107 LEU A CA 1
ATOM 849 C C . LEU A 1 107 ? -4.887 -2.241 5.280 1.00 86.81 107 LEU A C 1
ATOM 851 O O . LEU A 1 107 ? -5.473 -2.598 6.303 1.00 86.81 107 LEU A O 1
ATOM 855 N N . GLY A 1 108 ? -5.211 -1.126 4.615 1.00 85.12 108 GLY A N 1
ATOM 856 C CA . GLY A 1 108 ? -6.276 -0.210 5.044 1.00 85.12 108 GLY A CA 1
ATOM 857 C C . GLY A 1 108 ? -7.653 -0.881 5.123 1.00 85.12 108 GLY A C 1
ATOM 858 O O . GLY A 1 108 ? -8.368 -0.728 6.118 1.00 85.12 108 GLY A O 1
ATOM 859 N N . ASP A 1 109 ? -7.999 -1.699 4.124 1.00 86.62 109 ASP A N 1
ATOM 860 C CA . ASP A 1 109 ? -9.235 -2.494 4.115 1.00 86.62 109 ASP A CA 1
ATOM 861 C C . ASP A 1 109 ? -9.272 -3.506 5.274 1.00 86.62 109 ASP A C 1
ATOM 863 O O . ASP A 1 109 ? -10.331 -3.766 5.851 1.00 86.62 109 ASP A O 1
ATOM 867 N N . CYS A 1 110 ? -8.130 -4.120 5.597 1.00 86.06 110 CYS A N 1
ATOM 868 C CA . CYS A 1 110 ? -8.015 -5.079 6.690 1.00 86.06 110 CYS A CA 1
ATOM 869 C C . CYS A 1 110 ? -8.209 -4.383 8.038 1.00 86.06 110 CYS A C 1
ATOM 871 O O . CYS A 1 110 ? -9.039 -4.811 8.832 1.00 86.06 110 CYS A O 1
ATOM 873 N N . TRP A 1 111 ? -7.522 -3.264 8.261 1.00 80.50 111 TRP A N 1
ATOM 874 C CA . TRP A 1 111 ? -7.604 -2.498 9.504 1.00 80.50 111 TRP A CA 1
ATOM 875 C C . TRP A 1 111 ? -8.995 -1.930 9.760 1.00 80.50 111 TRP A C 1
ATOM 877 O O . TRP A 1 111 ? -9.487 -2.023 10.879 1.00 80.50 111 TRP A O 1
ATOM 887 N N . THR A 1 112 ? -9.662 -1.416 8.725 1.00 81.88 112 THR A N 1
ATOM 888 C CA . THR A 1 112 ? -11.038 -0.907 8.849 1.00 81.88 112 THR A CA 1
ATOM 889 C C . THR A 1 112 ? -11.972 -1.985 9.406 1.00 81.88 112 THR A C 1
ATOM 891 O O . THR A 1 112 ? -12.730 -1.728 10.335 1.00 81.88 112 THR A O 1
ATOM 894 N N . LYS A 1 113 ? -11.842 -3.232 8.930 1.00 80.94 113 LYS A N 1
ATOM 895 C CA . LYS A 1 113 ? -12.636 -4.362 9.442 1.00 80.94 113 LYS A CA 1
ATOM 896 C C . LYS A 1 113 ? -12.348 -4.684 10.907 1.00 80.94 113 LYS A C 1
ATOM 898 O O . LYS A 1 113 ? -13.262 -5.117 11.598 1.00 80.94 113 LYS A O 1
ATOM 903 N N . GLN A 1 114 ? -11.107 -4.490 11.351 1.00 73.50 114 GLN A N 1
ATOM 904 C CA . GLN A 1 114 ? -10.696 -4.752 12.732 1.00 73.50 114 GLN A CA 1
ATOM 905 C C . GLN A 1 114 ? -11.112 -3.643 13.703 1.00 73.50 114 GLN A C 1
ATOM 907 O O . GLN A 1 114 ? -11.347 -3.896 14.878 1.00 73.50 114 GLN A O 1
ATOM 912 N N . ILE A 1 115 ? -11.244 -2.409 13.216 1.00 67.19 115 ILE A N 1
ATOM 913 C CA . ILE A 1 115 ? -11.769 -1.292 14.006 1.00 67.19 115 ILE A CA 1
ATOM 914 C C . ILE A 1 115 ? -13.297 -1.404 14.130 1.00 67.19 115 ILE A C 1
ATOM 916 O O . ILE A 1 115 ? -13.843 -1.226 15.218 1.00 67.19 115 ILE A O 1
ATOM 920 N N . ASP A 1 116 ? -13.986 -1.762 13.043 1.00 62.34 116 ASP A N 1
ATOM 921 C CA . ASP A 1 116 ? -15.447 -1.911 13.022 1.00 62.34 116 ASP A CA 1
ATOM 922 C C . ASP A 1 116 ? -15.948 -3.129 13.827 1.00 62.34 116 ASP A C 1
ATOM 924 O O . ASP A 1 116 ? -17.113 -3.161 14.237 1.00 62.34 116 ASP A O 1
ATOM 928 N N . SER A 1 117 ? -15.094 -4.131 14.073 1.00 58.19 117 SER A N 1
ATOM 929 C CA . SER A 1 117 ? -15.428 -5.331 14.857 1.00 58.19 117 SER A CA 1
ATOM 930 C C . SER A 1 117 ? -15.388 -5.124 16.376 1.00 58.19 117 SER A C 1
ATOM 932 O O . SER A 1 117 ? -15.875 -5.989 17.104 1.00 58.19 117 SER A O 1
ATOM 934 N N . ASN A 1 118 ? -14.946 -3.954 16.856 1.00 51.59 118 ASN A N 1
ATOM 935 C CA . ASN A 1 118 ? -15.087 -3.524 18.250 1.00 51.59 118 ASN A CA 1
ATOM 936 C C . ASN A 1 118 ? -14.452 -4.495 19.275 1.00 51.59 118 ASN A C 1
ATOM 938 O O . ASN A 1 118 ? -15.094 -4.888 20.251 1.00 51.59 118 ASN A O 1
ATOM 942 N N . GLU A 1 119 ? -13.182 -4.856 19.081 1.00 47.34 119 GLU A N 1
ATOM 943 C CA . GLU A 1 119 ? -12.396 -5.577 20.090 1.00 47.34 119 GLU A CA 1
ATOM 944 C C . GLU A 1 119 ? -11.151 -4.759 20.480 1.00 47.34 119 GLU A C 1
ATOM 946 O O . GLU A 1 119 ? -10.068 -4.910 19.919 1.00 47.34 119 GLU A O 1
ATOM 951 N N . TYR A 1 120 ? -11.340 -3.840 21.434 1.00 45.81 120 TYR A N 1
ATOM 952 C CA . TYR A 1 120 ? -10.272 -3.233 22.236 1.00 45.81 120 TYR A CA 1
ATOM 953 C C . TYR A 1 120 ? -10.591 -3.418 23.719 1.00 45.81 120 TYR A C 1
ATOM 955 O O . TYR A 1 120 ? -11.765 -3.184 24.097 1.00 45.81 120 TYR A O 1
#

Foldseek 3Di:
DDDDDDDPDPVCVLPPDPCVPFQQSDPPRCVPDPGPDLLSVLSVQLVVLQVVLCVPPCVPQPVVDVQLHLVRPDADFDADPVQRATPGGDPPGDPSRRSSNVSRNSSSVSVVVVVVVDDD